Protein AF-A0A6L5EH26-F1 (afdb_monomer)

Solvent-accessible surface area (backbone atoms only — not comparable to full-atom values): 7641 Å² total; per-residue (Å²): 110,37,64,62,54,46,58,74,50,68,77,31,49,29,21,38,88,82,62,76,50,42,26,36,58,54,97,61,22,45,41,80,50,54,73,67,60,51,48,50,54,52,50,52,50,32,55,77,67,73,43,92,82,47,73,69,57,48,50,54,35,53,58,56,34,56,74,72,42,51,66,55,67,80,50,49,84,56,52,47,37,29,73,75,21,29,36,31,72,84,80,70,48,75,42,74,60,49,80,91,44,41,33,66,63,58,46,98,44,70,82,72,80,87,57,91,88,69,42,59,84,83,74,37,85,76,79,120

pLDDT: mean 91.2, std 5.44, range [68.44, 97.5]

Radius of gyration: 19.55 Å; Cα contacts (8 Å, |Δi|>4): 174; chains: 1; bounding box: 41×25×61 Å

Sequence (128 aa):
KAMRVHEHYGEALAVDANGKLLSRYENGIWKVITPSDFARDVAGLFQRLRAPFSSGRIASVVETLKLIIPQQEAPARRLIGFRNGVLDTRSGIFSPHSKSHWLRTLCDVDFTPPVEGETLKTHAPNFW

Foldseek 3Di:
DLVVVCVVLPLQWAAEPVLPWIWGDDQLATDTDDPVRQLVVVVVVCVVVVHDDDPVRSVVSSSVNSVPHHYQDDAPPQWAAASQFIARNVVRDTDHGDVVNNHHDHDDHDDDDDDVPDDCVPPVVPPD

Secondary structure (DSSP, 8-state):
-HHHHHHHTTT-EEE-TTS--EEEEETTEEEEE-HHHHHHHHHHHHHHTT----HHHHHHHHHHHHTTSPBP----TTEEEETTE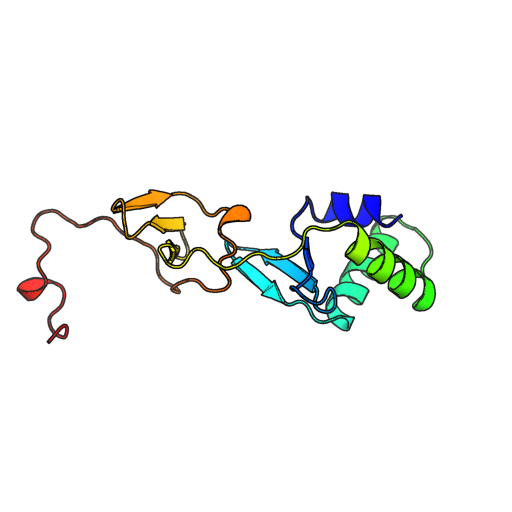EEETTT--EE---GGG-----BSS---PPPTT--HHHH-TT--

Organism: NCBI:txid2653932

Structure (mmCIF, N/CA/C/O backbone):
data_AF-A0A6L5EH26-F1
#
_entry.id   AF-A0A6L5EH26-F1
#
loop_
_atom_site.group_PDB
_atom_site.id
_atom_site.type_symbol
_atom_site.label_atom_id
_atom_site.label_alt_id
_atom_s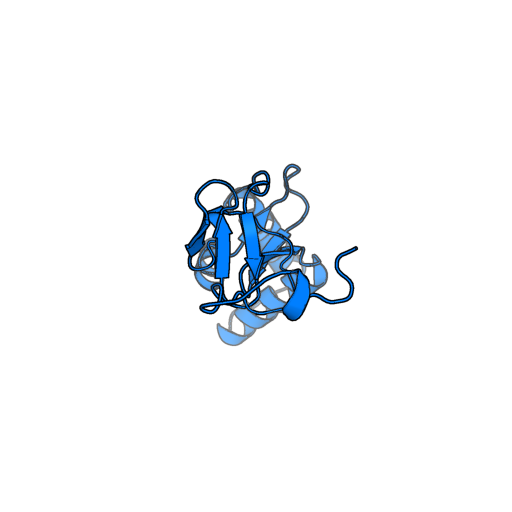ite.label_comp_id
_atom_site.label_asym_id
_atom_site.label_entity_id
_atom_site.label_seq_id
_atom_site.pdbx_PDB_ins_code
_atom_site.Cartn_x
_atom_site.Cartn_y
_atom_site.Cartn_z
_atom_site.occupancy
_atom_site.B_iso_or_equiv
_atom_site.auth_seq_id
_atom_site.auth_comp_id
_atom_site.auth_asym_id
_atom_site.auth_atom_id
_atom_site.pdbx_PDB_model_num
ATOM 1 N N . LYS A 1 1 ? 4.191 6.314 -22.062 1.00 71.00 1 LYS A N 1
ATOM 2 C CA . LYS A 1 1 ? 4.457 4.926 -21.585 1.00 71.00 1 LYS A CA 1
ATOM 3 C C . LYS A 1 1 ? 4.328 4.821 -20.068 1.00 71.00 1 LYS A C 1
ATOM 5 O O . LYS A 1 1 ? 3.581 3.959 -19.642 1.00 71.00 1 LYS A O 1
ATOM 10 N N . ALA A 1 2 ? 4.949 5.714 -19.286 1.00 77.75 2 ALA A N 1
ATOM 11 C CA . ALA A 1 2 ? 4.751 5.781 -17.831 1.00 77.75 2 ALA A CA 1
ATOM 12 C C . ALA A 1 2 ? 3.270 5.901 -17.418 1.00 77.75 2 ALA A C 1
ATOM 14 O O . ALA A 1 2 ? 2.840 5.145 -16.562 1.00 77.75 2 ALA A O 1
ATOM 15 N N . MET A 1 3 ? 2.464 6.715 -18.116 1.00 79.25 3 MET A N 1
ATOM 16 C CA . MET A 1 3 ? 1.012 6.801 -17.864 1.00 79.25 3 MET A CA 1
ATOM 17 C C . MET A 1 3 ? 0.281 5.455 -17.949 1.00 79.25 3 MET A C 1
ATOM 19 O O . MET A 1 3 ? -0.505 5.142 -17.073 1.00 79.25 3 MET A O 1
ATOM 23 N N . ARG A 1 4 ? 0.609 4.593 -18.920 1.00 81.50 4 ARG A N 1
ATOM 24 C CA . ARG A 1 4 ? -0.004 3.253 -19.014 1.00 81.50 4 ARG A CA 1
ATOM 25 C C . ARG A 1 4 ? 0.399 2.340 -17.858 1.00 81.50 4 ARG A C 1
ATOM 27 O O . ARG A 1 4 ? -0.357 1.456 -17.478 1.00 81.50 4 ARG A O 1
ATOM 34 N N . VAL A 1 5 ? 1.608 2.527 -17.324 1.00 80.56 5 VAL A N 1
ATOM 35 C CA . VAL A 1 5 ? 2.056 1.819 -16.118 1.00 80.56 5 VAL A CA 1
ATOM 36 C C . VAL A 1 5 ? 1.300 2.356 -14.905 1.00 80.56 5 VAL A C 1
ATOM 38 O O . VAL A 1 5 ? 0.795 1.569 -14.119 1.00 80.56 5 VAL A O 1
ATOM 41 N N . HIS A 1 6 ? 1.153 3.675 -14.787 1.00 81.62 6 HIS A N 1
ATOM 42 C CA . HIS A 1 6 ? 0.357 4.311 -13.741 1.00 81.62 6 HIS A CA 1
ATOM 43 C C . HIS A 1 6 ? -1.109 3.838 -13.744 1.00 81.62 6 HIS A C 1
ATOM 45 O O . HIS A 1 6 ? -1.601 3.385 -12.713 1.00 81.62 6 HIS A O 1
ATOM 51 N N . GLU A 1 7 ? -1.762 3.847 -14.909 1.00 83.56 7 GLU A N 1
ATOM 52 C CA . GLU A 1 7 ? -3.121 3.332 -15.126 1.00 83.56 7 GLU A CA 1
ATOM 53 C C . GLU A 1 7 ? -3.229 1.845 -14.769 1.00 83.56 7 GLU A C 1
ATOM 55 O O . GLU A 1 7 ? -4.173 1.441 -14.097 1.00 83.56 7 GLU A O 1
ATOM 60 N N . HIS A 1 8 ? -2.240 1.027 -15.160 1.00 84.06 8 HIS A N 1
ATOM 61 C CA . HIS A 1 8 ? -2.220 -0.402 -14.836 1.00 84.06 8 HIS A CA 1
ATOM 62 C C . HIS A 1 8 ? -2.252 -0.664 -13.327 1.00 84.06 8 HIS A C 1
ATOM 64 O O . HIS A 1 8 ? -2.889 -1.619 -12.888 1.00 84.06 8 HIS A O 1
ATOM 70 N N . TYR A 1 9 ? -1.587 0.184 -12.540 1.00 83.56 9 TYR A N 1
ATOM 71 C CA . TYR A 1 9 ? -1.599 0.087 -11.083 1.00 83.56 9 TYR A CA 1
ATOM 72 C C . TYR A 1 9 ? -2.740 0.880 -10.429 1.00 83.56 9 TYR A C 1
ATOM 74 O O . TYR A 1 9 ? -2.815 0.892 -9.206 1.00 83.56 9 TYR A O 1
ATOM 82 N N . GLY A 1 10 ? -3.627 1.531 -11.192 1.00 80.44 10 GLY A N 1
ATOM 83 C CA . GLY A 1 10 ? -4.836 2.187 -10.681 1.00 80.44 10 GLY A CA 1
ATOM 84 C C . GLY A 1 10 ? -4.573 3.140 -9.514 1.00 80.44 10 GLY A C 1
ATOM 85 O O . GLY A 1 10 ? -5.201 3.007 -8.463 1.00 80.44 10 GLY A O 1
ATOM 86 N N . GLU A 1 11 ? -3.574 4.019 -9.647 1.00 79.62 11 GLU A N 1
ATOM 87 C CA . GLU A 1 11 ? -3.141 4.955 -8.592 1.00 79.62 11 GLU A CA 1
ATOM 88 C C . GLU A 1 11 ? -2.714 4.268 -7.278 1.00 79.62 11 GLU A C 1
ATOM 90 O O . GLU A 1 11 ? -2.738 4.851 -6.199 1.00 79.62 11 GLU A O 1
ATOM 95 N N . ALA A 1 12 ? -2.354 2.985 -7.318 1.00 92.62 12 ALA A N 1
ATOM 96 C CA . ALA A 1 12 ? -1.852 2.249 -6.161 1.00 92.62 12 ALA A CA 1
ATOM 97 C C . ALA A 1 12 ? -0.341 2.419 -5.972 1.00 92.62 12 ALA A C 1
ATOM 99 O O . ALA A 1 12 ? 0.263 1.575 -5.330 1.00 92.62 12 ALA A O 1
ATOM 100 N N . LEU A 1 13 ? 0.284 3.454 -6.536 1.00 95.38 13 LEU A N 1
ATOM 101 C CA . LEU A 1 13 ? 1.718 3.707 -6.409 1.00 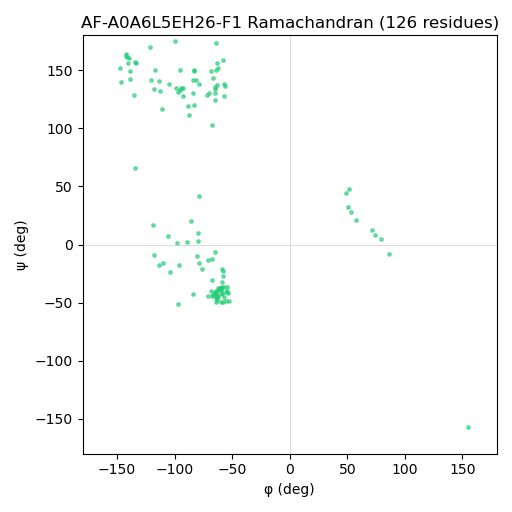95.38 13 LEU A CA 1
ATOM 102 C C . LEU A 1 13 ? 1.966 5.059 -5.760 1.00 95.38 13 LEU A C 1
ATOM 104 O O . LEU A 1 13 ? 1.284 6.029 -6.080 1.00 95.38 13 LEU A O 1
ATOM 108 N N . ALA A 1 14 ? 2.975 5.115 -4.901 1.00 95.69 14 ALA A N 1
ATOM 109 C CA . ALA A 1 14 ? 3.433 6.352 -4.294 1.00 95.69 14 ALA A CA 1
ATOM 110 C C . ALA A 1 14 ? 4.941 6.311 -4.049 1.00 95.69 14 ALA A C 1
ATOM 112 O O . ALA A 1 14 ? 5.506 5.237 -3.817 1.00 95.69 14 ALA A O 1
ATOM 113 N N . VAL A 1 15 ? 5.583 7.475 -4.057 1.00 95.31 15 VAL A N 1
ATOM 114 C CA . VAL A 1 15 ? 6.995 7.623 -3.674 1.00 95.31 15 VAL A CA 1
ATOM 115 C C . VAL A 1 15 ? 7.135 8.035 -2.217 1.00 95.31 15 VAL A C 1
ATOM 117 O O . VAL A 1 15 ? 6.261 8.698 -1.670 1.00 95.31 15 VAL A O 1
ATOM 120 N N . ASP A 1 16 ? 8.228 7.645 -1.568 1.00 92.00 16 ASP A N 1
ATOM 121 C CA . ASP A 1 16 ? 8.565 8.185 -0.251 1.00 92.00 16 ASP A CA 1
ATOM 122 C C . ASP A 1 16 ? 8.858 9.690 -0.313 1.00 92.00 16 ASP A C 1
ATOM 124 O O . ASP A 1 16 ? 8.981 10.284 -1.385 1.00 92.00 16 ASP A O 1
ATOM 128 N N . ALA A 1 17 ? 9.034 10.302 0.859 1.00 87.56 17 ALA A N 1
ATOM 129 C CA . ALA A 1 17 ? 9.260 11.738 0.965 1.00 87.56 17 ALA A CA 1
ATOM 130 C C . ALA A 1 17 ? 10.503 12.250 0.213 1.00 87.56 17 ALA A C 1
ATOM 132 O O . ALA A 1 17 ? 10.582 13.432 -0.103 1.00 87.56 17 ALA A O 1
ATOM 133 N N . ASN A 1 18 ? 11.464 11.369 -0.087 1.00 87.88 18 ASN A N 1
ATOM 134 C CA . ASN A 1 18 ? 12.672 11.710 -0.836 1.00 87.88 18 ASN A CA 1
ATOM 135 C C . ASN A 1 18 ? 12.583 11.366 -2.333 1.00 87.88 18 ASN A C 1
ATOM 137 O O . ASN A 1 18 ? 13.578 11.523 -3.041 1.00 87.88 18 ASN A O 1
ATOM 141 N N . GLY A 1 19 ? 11.453 10.836 -2.815 1.00 86.06 19 GLY A N 1
ATOM 142 C CA . GLY A 1 19 ? 11.278 10.433 -4.214 1.00 86.06 19 GLY A CA 1
ATOM 143 C C . GLY A 1 19 ? 12.061 9.177 -4.629 1.00 86.06 19 GLY A C 1
ATOM 144 O O . GLY A 1 19 ? 12.201 8.897 -5.819 1.00 86.06 19 GLY A O 1
ATOM 145 N N . LYS A 1 20 ? 12.622 8.420 -3.679 1.00 86.25 20 LYS A N 1
ATOM 146 C CA . LYS A 1 20 ? 13.548 7.305 -3.936 1.00 86.25 20 LYS A CA 1
ATOM 147 C C . LYS A 1 20 ? 12.853 5.953 -3.935 1.00 86.25 20 LYS A C 1
ATOM 149 O O . LYS A 1 20 ? 13.049 5.161 -4.861 1.00 86.25 20 LYS A O 1
ATOM 154 N N . LEU A 1 21 ? 12.093 5.676 -2.882 1.00 91.38 21 LEU A N 1
ATOM 155 C CA . LEU A 1 21 ? 11.447 4.393 -2.653 1.00 91.38 21 LEU A CA 1
ATOM 156 C C . LEU A 1 21 ? 10.041 4.414 -3.223 1.00 91.38 21 LEU A C 1
ATOM 158 O O . LEU A 1 21 ? 9.279 5.348 -2.996 1.00 91.38 21 LEU A O 1
ATOM 162 N N . LEU A 1 22 ? 9.701 3.347 -3.933 1.00 94.56 22 LEU A N 1
ATOM 163 C CA . LEU A 1 22 ? 8.358 3.125 -4.429 1.00 94.56 22 LEU A CA 1
ATOM 164 C C . LEU A 1 22 ? 7.601 2.255 -3.431 1.00 94.56 22 LEU A C 1
ATOM 166 O O . LEU A 1 22 ? 8.118 1.227 -2.996 1.00 94.56 22 LEU A O 1
ATOM 170 N N . SER A 1 23 ? 6.364 2.623 -3.126 1.00 95.56 23 SER A N 1
ATOM 171 C CA . SER A 1 23 ? 5.423 1.731 -2.460 1.00 95.56 23 SER A CA 1
ATOM 172 C C . SER A 1 23 ? 4.226 1.447 -3.346 1.00 95.56 23 SER A C 1
ATOM 174 O O . SER A 1 23 ? 3.806 2.304 -4.127 1.00 95.56 23 SER A O 1
ATOM 176 N N . ARG A 1 24 ? 3.650 0.258 -3.168 1.00 95.38 24 ARG A N 1
ATOM 177 C CA . ARG A 1 24 ? 2.353 -0.107 -3.726 1.00 95.38 24 ARG A CA 1
ATOM 178 C C . ARG A 1 24 ? 1.332 -0.319 -2.630 1.00 95.38 24 ARG A C 1
ATOM 180 O O . ARG A 1 24 ? 1.649 -0.857 -1.570 1.00 95.38 24 ARG A O 1
ATOM 187 N N . TYR A 1 25 ? 0.118 0.134 -2.894 1.00 95.75 25 TYR A N 1
ATOM 188 C CA . TYR A 1 25 ? -1.016 -0.130 -2.035 1.00 95.75 25 TYR A CA 1
ATOM 189 C C . TYR A 1 25 ? -1.605 -1.501 -2.347 1.00 95.75 25 TYR A C 1
ATOM 191 O O . TYR A 1 25 ? -2.052 -1.747 -3.467 1.00 95.75 25 TYR A O 1
ATOM 199 N N . GLU A 1 26 ? -1.625 -2.375 -1.349 1.00 93.25 26 GLU A N 1
ATOM 200 C CA . GLU A 1 26 ? -2.165 -3.727 -1.441 1.00 93.25 26 GLU A CA 1
ATOM 201 C C . GLU A 1 26 ? -2.777 -4.133 -0.106 1.00 93.25 26 GLU A C 1
ATOM 203 O O . GLU A 1 26 ? -2.191 -3.884 0.948 1.00 93.25 26 GLU A O 1
ATOM 208 N N . ASN A 1 27 ? -3.926 -4.812 -0.149 1.00 93.19 27 ASN A N 1
ATOM 209 C CA . ASN A 1 27 ? -4.567 -5.406 1.029 1.00 93.19 27 ASN A CA 1
ATOM 210 C C . ASN A 1 27 ? -4.682 -4.423 2.209 1.00 93.19 27 ASN A C 1
ATOM 212 O O . ASN A 1 27 ? -4.338 -4.746 3.344 1.00 93.19 27 ASN A O 1
ATOM 216 N N . GLY A 1 28 ? -5.102 -3.191 1.916 1.00 94.06 28 GLY A N 1
ATOM 217 C CA . GLY A 1 28 ? -5.345 -2.166 2.926 1.00 94.06 28 GLY A CA 1
ATOM 218 C C . GLY A 1 28 ? -4.133 -1.330 3.345 1.00 94.06 28 GLY A C 1
ATOM 219 O O . GLY A 1 28 ? -4.324 -0.335 4.046 1.00 94.06 28 GLY A O 1
ATOM 220 N N . ILE A 1 29 ? -2.913 -1.675 2.910 1.00 95.31 29 ILE A N 1
ATOM 221 C CA . ILE A 1 29 ? -1.670 -1.029 3.361 1.00 95.31 29 ILE A CA 1
ATOM 222 C C . ILE A 1 29 ? -0.712 -0.672 2.219 1.00 95.31 29 ILE A C 1
ATOM 224 O O . ILE A 1 29 ? -0.704 -1.284 1.155 1.00 95.31 29 ILE A O 1
ATOM 228 N N . TRP A 1 30 ? 0.149 0.312 2.465 1.00 95.94 30 TRP A N 1
ATOM 229 C CA . TRP A 1 30 ? 1.263 0.677 1.596 1.00 95.94 30 TRP A CA 1
ATOM 230 C C . TRP A 1 30 ? 2.514 -0.132 1.937 1.00 95.94 30 TRP A C 1
ATOM 232 O O . TRP A 1 30 ? 3.058 -0.021 3.039 1.00 95.94 30 TRP A O 1
ATOM 242 N N . LYS A 1 31 ? 3.008 -0.906 0.968 1.00 94.88 31 LYS A N 1
ATOM 243 C CA . LYS A 1 31 ? 4.228 -1.714 1.084 1.00 94.88 31 LYS A CA 1
ATOM 244 C C . LYS A 1 31 ? 5.311 -1.177 0.168 1.00 94.88 31 LYS A C 1
ATOM 246 O O . LYS A 1 31 ? 5.058 -0.957 -1.013 1.00 94.88 31 LYS A O 1
ATOM 251 N N . VAL A 1 32 ? 6.519 -1.010 0.701 1.00 94.62 32 VAL A N 1
ATOM 252 C CA . VAL A 1 32 ? 7.692 -0.669 -0.113 1.00 94.62 32 VAL A CA 1
ATOM 253 C C . VAL A 1 32 ? 7.981 -1.831 -1.059 1.00 94.62 32 VAL A C 1
ATOM 255 O O . VAL A 1 32 ? 8.054 -2.977 -0.619 1.00 94.62 32 VAL A O 1
ATOM 258 N N . ILE A 1 33 ? 8.160 -1.533 -2.344 1.00 94.38 33 ILE A N 1
ATOM 259 C CA . ILE A 1 33 ? 8.598 -2.497 -3.352 1.00 94.38 33 ILE A CA 1
ATOM 260 C C . ILE A 1 33 ? 10.062 -2.224 -3.676 1.00 94.38 33 ILE A C 1
ATOM 262 O O . ILE A 1 33 ? 10.479 -1.073 -3.838 1.00 94.38 33 ILE A O 1
ATOM 266 N N . THR A 1 34 ? 10.856 -3.284 -3.806 1.00 92.12 34 THR A N 1
ATOM 267 C CA . THR A 1 34 ? 12.245 -3.137 -4.239 1.00 92.12 34 THR A CA 1
ATOM 268 C C . THR A 1 34 ? 12.312 -2.697 -5.711 1.00 92.12 34 THR A C 1
ATOM 270 O O . THR A 1 34 ? 11.456 -3.079 -6.515 1.00 92.12 34 THR A O 1
ATOM 273 N N . PRO A 1 35 ? 13.344 -1.938 -6.127 1.00 89.94 35 PRO A N 1
ATOM 274 C CA . PRO A 1 35 ? 13.501 -1.555 -7.531 1.00 89.94 35 PRO A CA 1
ATOM 275 C C . PRO A 1 35 ? 13.503 -2.755 -8.490 1.00 89.94 35 PRO A C 1
ATOM 277 O O . PRO A 1 35 ? 12.936 -2.679 -9.578 1.00 89.94 35 PRO A O 1
ATOM 280 N N . SER A 1 36 ? 14.103 -3.872 -8.070 1.00 91.31 36 SER A N 1
ATOM 281 C CA . SER A 1 36 ? 14.182 -5.104 -8.856 1.00 91.31 36 SER A CA 1
ATOM 282 C C . SER A 1 36 ? 12.821 -5.770 -9.037 1.00 91.31 36 SER A C 1
ATOM 284 O O . SER A 1 36 ? 12.493 -6.175 -10.150 1.00 91.31 36 SER A O 1
ATOM 286 N N . ASP A 1 37 ? 12.020 -5.868 -7.975 1.00 93.25 37 ASP A N 1
ATOM 287 C CA . ASP A 1 37 ? 10.684 -6.469 -8.059 1.00 93.25 37 ASP A CA 1
ATOM 288 C C . ASP A 1 37 ? 9.763 -5.609 -8.918 1.00 93.25 37 ASP A C 1
ATOM 290 O O . ASP A 1 37 ? 9.110 -6.117 -9.828 1.00 93.25 37 ASP A O 1
ATOM 294 N N . PHE A 1 38 ? 9.809 -4.287 -8.739 1.00 92.69 38 PHE A N 1
ATOM 295 C CA . PHE A 1 38 ? 9.023 -3.390 -9.577 1.00 92.69 38 PHE A CA 1
ATOM 296 C C . PHE A 1 38 ? 9.446 -3.446 -11.052 1.00 92.69 38 PHE A C 1
ATOM 298 O O . PHE A 1 38 ? 8.599 -3.468 -11.945 1.00 92.69 38 PHE A O 1
ATOM 305 N N . ALA A 1 39 ? 10.750 -3.522 -11.338 1.00 93.06 39 ALA A N 1
ATOM 306 C CA . ALA A 1 39 ? 11.246 -3.679 -12.703 1.00 93.06 39 ALA A CA 1
ATOM 307 C C . ALA A 1 39 ? 10.761 -4.986 -13.356 1.00 93.06 39 ALA A C 1
ATOM 309 O O . ALA A 1 39 ? 10.418 -4.975 -14.542 1.00 93.06 39 ALA A O 1
ATOM 310 N N . ARG A 1 40 ? 10.693 -6.093 -12.599 1.00 94.31 40 ARG A N 1
ATOM 311 C CA . ARG A 1 40 ? 10.120 -7.367 -13.072 1.00 94.31 40 ARG A CA 1
ATOM 312 C C . ARG A 1 40 ? 8.631 -7.236 -13.374 1.00 94.31 40 ARG A C 1
ATOM 314 O O . ARG A 1 40 ? 8.206 -7.675 -14.442 1.00 94.31 40 ARG A O 1
ATOM 321 N N . ASP A 1 41 ? 7.864 -6.579 -12.508 1.00 92.62 41 ASP A N 1
ATOM 322 C CA . ASP A 1 41 ? 6.432 -6.370 -12.741 1.00 92.62 41 ASP A CA 1
ATOM 323 C C . ASP A 1 41 ? 6.184 -5.526 -14.002 1.00 92.62 41 ASP A C 1
ATOM 325 O O . ASP A 1 41 ? 5.345 -5.865 -14.845 1.00 92.62 41 ASP A O 1
ATOM 329 N N . VAL A 1 42 ? 6.969 -4.456 -14.189 1.00 93.25 42 VAL A N 1
ATOM 330 C CA . VAL A 1 42 ? 6.927 -3.629 -15.403 1.00 93.25 42 VAL A CA 1
ATOM 331 C C . VAL A 1 42 ? 7.305 -4.456 -16.635 1.00 93.25 42 VAL A C 1
ATOM 333 O O . VAL A 1 42 ? 6.600 -4.385 -17.641 1.00 93.25 42 VAL A O 1
ATOM 336 N N . ALA A 1 43 ? 8.360 -5.276 -16.580 1.00 94.62 43 ALA A N 1
ATOM 337 C CA . ALA A 1 43 ? 8.723 -6.174 -17.680 1.00 94.62 43 ALA A CA 1
ATOM 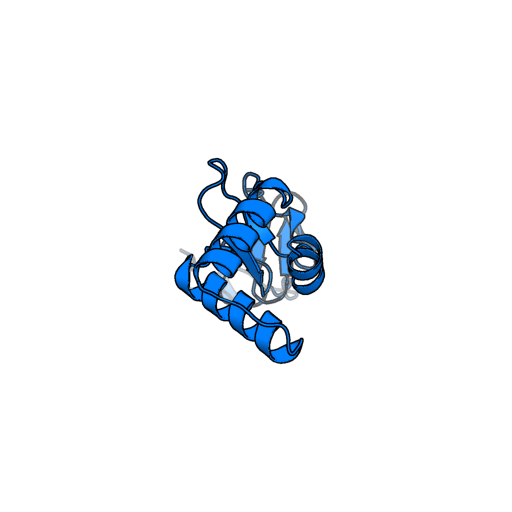338 C C . ALA A 1 43 ? 7.573 -7.131 -18.043 1.00 94.62 43 ALA A C 1
ATOM 340 O O . ALA A 1 43 ? 7.231 -7.262 -19.220 1.00 94.62 43 ALA A O 1
ATOM 341 N N . GLY A 1 44 ? 6.924 -7.730 -17.040 1.00 94.06 44 GLY A N 1
ATOM 342 C CA . GLY A 1 44 ? 5.753 -8.588 -17.224 1.00 94.06 44 GLY A CA 1
ATOM 343 C C . GLY A 1 44 ? 4.581 -7.861 -17.894 1.00 94.06 44 GLY A C 1
ATOM 344 O O . GLY A 1 44 ? 3.909 -8.428 -18.757 1.00 94.06 44 GLY A O 1
ATOM 345 N N . LEU A 1 45 ? 4.363 -6.580 -17.576 1.00 91.62 45 LEU A N 1
ATOM 346 C CA . LEU A 1 45 ? 3.382 -5.747 -18.278 1.00 91.62 45 LEU A CA 1
ATOM 347 C C . LEU A 1 45 ? 3.754 -5.549 -19.756 1.00 91.62 45 LEU A C 1
ATOM 349 O O . LEU A 1 45 ? 2.898 -5.722 -20.623 1.00 91.62 45 LEU A O 1
ATOM 353 N N . PHE A 1 46 ? 5.015 -5.233 -20.067 1.00 92.62 46 PHE A N 1
ATOM 354 C CA . PHE A 1 46 ? 5.472 -5.125 -21.459 1.00 92.62 46 PHE A CA 1
ATOM 355 C C . PHE A 1 46 ? 5.270 -6.441 -22.228 1.00 92.62 46 PHE A C 1
ATOM 357 O O . PHE A 1 46 ? 4.779 -6.405 -23.356 1.00 92.62 46 PHE A O 1
ATOM 364 N N . GLN A 1 47 ? 5.564 -7.590 -21.609 1.00 94.06 47 GLN A N 1
ATOM 365 C CA . GLN A 1 47 ? 5.322 -8.913 -22.196 1.00 94.06 47 GLN A CA 1
ATOM 366 C C . GLN A 1 47 ? 3.838 -9.148 -22.506 1.00 94.06 47 GLN A C 1
ATOM 368 O O . GLN A 1 47 ? 3.507 -9.513 -23.634 1.00 94.06 47 GLN A O 1
ATOM 373 N N . ARG A 1 48 ? 2.932 -8.883 -21.551 1.00 93.38 48 ARG A N 1
ATOM 374 C CA . ARG A 1 48 ? 1.476 -9.018 -21.762 1.00 93.38 48 ARG A CA 1
ATOM 375 C C . ARG A 1 48 ? 0.969 -8.128 -22.894 1.00 93.38 48 ARG A C 1
ATOM 377 O O . ARG A 1 48 ? 0.130 -8.550 -23.683 1.00 93.38 48 ARG A O 1
ATOM 384 N N . LEU A 1 49 ? 1.516 -6.919 -23.004 1.00 91.00 49 LEU A N 1
ATOM 385 C CA . LEU A 1 49 ? 1.195 -5.965 -24.068 1.00 91.00 49 LEU A CA 1
ATOM 386 C C . LEU A 1 49 ? 1.910 -6.266 -25.397 1.00 91.00 49 LEU A C 1
ATOM 388 O O . LEU A 1 49 ? 1.780 -5.481 -26.336 1.00 91.00 49 LEU A O 1
ATOM 392 N N . ARG A 1 50 ? 2.687 -7.359 -25.479 1.00 92.88 50 ARG A N 1
ATOM 393 C CA . ARG A 1 50 ? 3.538 -7.722 -26.628 1.00 92.88 50 ARG A CA 1
ATOM 394 C C . ARG A 1 50 ? 4.437 -6.5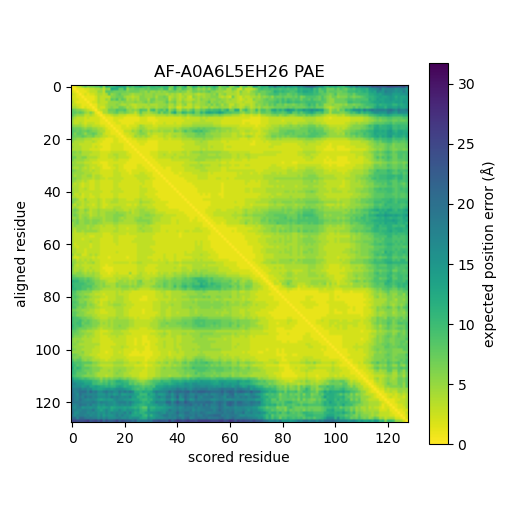67 -27.088 1.00 92.88 50 ARG A C 1
ATOM 396 O O . ARG A 1 50 ? 4.734 -6.418 -28.271 1.00 92.88 50 ARG A O 1
ATOM 403 N N . ALA A 1 51 ? 4.858 -5.727 -26.148 1.00 92.00 51 ALA A N 1
ATOM 404 C CA . ALA A 1 51 ? 5.669 -4.553 -26.408 1.00 92.00 51 ALA A CA 1
ATOM 405 C C . ALA A 1 51 ? 7.149 -4.862 -26.125 1.00 92.00 51 ALA A C 1
ATOM 407 O O . ALA A 1 51 ? 7.467 -5.423 -25.075 1.00 92.00 51 ALA A O 1
ATOM 408 N N . PRO A 1 52 ? 8.086 -4.462 -27.003 1.00 92.19 52 PRO A N 1
ATOM 409 C CA . PRO A 1 52 ? 9.505 -4.683 -26.760 1.00 92.19 52 PRO A CA 1
ATOM 410 C C . PRO A 1 52 ? 9.994 -3.855 -25.566 1.00 92.19 52 PRO A C 1
ATOM 412 O O . PRO A 1 52 ? 9.622 -2.684 -25.398 1.00 92.19 52 PRO A O 1
ATOM 415 N N . PHE A 1 53 ? 10.902 -4.424 -24.777 1.00 94.69 53 PHE A N 1
ATOM 416 C CA . PHE A 1 53 ? 11.511 -3.766 -23.625 1.00 94.69 53 PHE A CA 1
ATOM 417 C C . PHE A 1 53 ? 12.994 -4.113 -23.490 1.00 94.69 53 PHE A C 1
ATOM 419 O O . PHE A 1 53 ? 13.487 -5.076 -24.064 1.00 94.69 53 PHE A O 1
ATOM 426 N N . SER A 1 54 ? 13.699 -3.278 -22.736 1.00 95.62 54 SER A N 1
ATOM 427 C CA . SER A 1 54 ? 15.083 -3.478 -22.314 1.00 95.62 54 SER A CA 1
ATOM 428 C C . SER A 1 54 ? 15.224 -2.967 -20.884 1.00 95.62 54 SER A C 1
ATOM 430 O O . SER A 1 54 ? 14.374 -2.199 -20.419 1.00 95.62 54 SER A O 1
ATOM 432 N N . SER A 1 55 ? 16.301 -3.347 -20.198 1.00 93.88 55 SER A N 1
ATOM 433 C CA . SER A 1 55 ? 16.611 -2.846 -18.853 1.00 93.88 55 SER A CA 1
ATOM 434 C C . SER A 1 55 ? 16.615 -1.313 -18.799 1.00 93.88 55 SER A C 1
ATOM 436 O O . SER A 1 55 ? 15.918 -0.728 -17.975 1.00 93.88 55 SER A O 1
ATOM 438 N N . GLY A 1 56 ? 17.298 -0.652 -19.742 1.00 94.88 56 GLY A N 1
ATOM 439 C CA . GLY A 1 56 ? 17.342 0.813 -19.823 1.00 94.88 56 GLY A CA 1
ATOM 440 C C . GLY A 1 56 ? 15.972 1.455 -20.074 1.00 94.88 56 GLY A C 1
ATOM 441 O O . GLY A 1 56 ? 15.644 2.480 -19.479 1.00 94.88 56 GLY A O 1
ATOM 442 N N . ARG A 1 57 ? 15.122 0.829 -20.901 1.00 93.25 57 ARG A N 1
ATOM 443 C CA . ARG A 1 57 ? 13.758 1.325 -21.141 1.00 93.25 57 ARG A CA 1
ATOM 444 C C . ARG A 1 57 ? 12.882 1.192 -19.898 1.00 93.25 57 ARG A C 1
ATOM 446 O O . ARG A 1 57 ? 12.093 2.093 -19.631 1.00 93.25 57 ARG A O 1
ATOM 453 N N . ILE A 1 58 ? 13.009 0.093 -19.157 1.00 94.06 58 ILE A N 1
ATOM 454 C CA . ILE A 1 58 ? 12.286 -0.101 -17.896 1.00 94.06 58 ILE A CA 1
ATOM 455 C C . ILE A 1 58 ? 12.739 0.944 -16.879 1.00 94.06 58 ILE A C 1
ATOM 457 O O . ILE A 1 58 ? 11.890 1.647 -16.344 1.00 94.06 58 ILE A O 1
ATOM 461 N N . ALA A 1 59 ? 14.049 1.115 -16.682 1.00 92.75 59 ALA A N 1
ATOM 462 C CA . ALA A 1 59 ? 14.591 2.109 -15.758 1.00 92.75 59 ALA A CA 1
ATOM 463 C C . ALA A 1 59 ? 14.069 3.522 -16.068 1.00 92.75 59 ALA A C 1
ATOM 465 O O . ALA A 1 59 ? 13.527 4.185 -15.191 1.00 92.75 59 ALA A O 1
ATOM 466 N N . SER A 1 60 ? 14.120 3.944 -17.336 1.00 92.31 60 SER A N 1
ATOM 467 C CA . SER A 1 60 ? 13.576 5.239 -17.763 1.00 92.31 60 SER A CA 1
ATOM 468 C C . SER A 1 60 ? 12.075 5.378 -17.475 1.00 92.31 60 SER A C 1
ATOM 470 O O . SER A 1 60 ? 11.629 6.439 -17.038 1.00 92.31 60 SER A O 1
ATOM 472 N N . VAL A 1 61 ? 11.285 4.316 -17.669 1.00 91.75 61 VAL A N 1
ATOM 473 C CA . VAL A 1 61 ? 9.851 4.325 -17.342 1.00 91.75 61 VAL A CA 1
ATOM 474 C C . VAL A 1 61 ? 9.622 4.455 -15.838 1.00 91.75 61 VAL A C 1
ATOM 476 O O . VAL A 1 61 ? 8.748 5.223 -15.452 1.00 91.75 61 VAL A O 1
ATOM 479 N N . VAL A 1 62 ? 10.393 3.748 -15.009 1.00 91.56 62 VAL A N 1
ATOM 480 C CA . VAL A 1 62 ? 10.296 3.823 -13.543 1.00 91.56 62 VAL A CA 1
ATOM 481 C C . VAL A 1 62 ? 10.651 5.223 -13.046 1.00 91.56 62 VAL A C 1
ATOM 483 O O . VAL A 1 62 ? 9.886 5.798 -12.279 1.00 91.56 62 VAL A O 1
ATOM 486 N N . GLU A 1 63 ? 11.753 5.804 -13.519 1.00 92.12 63 GLU A N 1
ATOM 487 C CA . GLU A 1 63 ? 12.145 7.164 -13.132 1.00 92.12 63 GLU A CA 1
ATOM 488 C C . GLU A 1 63 ? 11.117 8.201 -13.592 1.00 92.12 63 GLU A C 1
ATOM 490 O O . GLU A 1 63 ? 10.718 9.056 -12.812 1.00 92.12 63 GLU A O 1
ATOM 495 N N . THR A 1 64 ? 10.586 8.069 -14.813 1.00 92.69 64 THR A N 1
ATOM 496 C CA . THR A 1 64 ? 9.488 8.934 -15.280 1.00 92.69 64 THR A CA 1
ATOM 497 C C . THR A 1 64 ? 8.238 8.779 -14.410 1.00 92.69 64 THR A C 1
ATOM 499 O O . THR A 1 64 ? 7.551 9.755 -14.132 1.00 92.69 64 THR A O 1
ATOM 502 N N . LEU A 1 65 ? 7.923 7.552 -13.987 1.00 91.88 65 LEU A N 1
ATOM 503 C CA . LEU A 1 65 ? 6.751 7.261 -13.168 1.00 91.88 65 LEU A CA 1
ATOM 504 C C . LEU A 1 65 ? 6.846 7.928 -11.791 1.00 91.88 65 LEU A C 1
ATOM 506 O O . LEU A 1 65 ? 5.858 8.496 -11.340 1.00 91.88 65 LEU A O 1
ATOM 510 N N . LYS A 1 66 ? 8.027 7.923 -11.160 1.00 91.94 66 LYS A N 1
ATOM 511 C CA . LYS A 1 66 ? 8.267 8.589 -9.867 1.00 91.94 66 LYS A CA 1
ATOM 512 C C . LYS A 1 66 ? 7.959 10.088 -9.884 1.00 91.94 66 LYS A C 1
ATOM 514 O O . LYS A 1 66 ? 7.609 10.627 -8.845 1.00 91.94 66 LYS A O 1
ATOM 519 N N . LEU A 1 67 ? 8.060 10.742 -11.044 1.00 90.81 67 LEU A N 1
ATOM 520 C CA . LEU A 1 67 ? 7.766 12.172 -11.193 1.00 90.81 67 LEU A CA 1
ATOM 521 C C . LEU A 1 67 ? 6.265 12.490 -11.210 1.00 90.81 67 LEU A C 1
ATOM 523 O O . LEU A 1 67 ? 5.895 13.640 -11.004 1.00 90.81 67 LEU A O 1
ATOM 527 N N . ILE A 1 68 ? 5.413 11.505 -11.516 1.00 90.00 68 ILE A N 1
ATOM 528 C CA . ILE A 1 68 ? 3.971 11.718 -11.732 1.00 90.00 68 ILE A CA 1
ATOM 529 C C . ILE A 1 68 ? 3.088 11.063 -10.668 1.00 90.00 68 ILE A C 1
ATOM 531 O O . ILE A 1 68 ? 1.913 11.400 -10.567 1.00 90.00 68 ILE A O 1
ATOM 535 N N . ILE A 1 69 ? 3.619 10.109 -9.901 1.00 92.75 69 ILE A N 1
ATOM 536 C CA . ILE A 1 69 ? 2.876 9.451 -8.820 1.00 92.75 69 ILE A CA 1
ATOM 537 C C . ILE A 1 69 ? 2.918 10.284 -7.537 1.00 92.75 69 ILE A C 1
ATOM 539 O O . ILE A 1 69 ? 3.898 10.994 -7.306 1.00 92.75 69 ILE A O 1
ATOM 543 N N . PRO A 1 70 ? 1.880 10.197 -6.688 1.00 93.44 70 PRO A N 1
ATOM 544 C CA . PRO A 1 70 ? 1.822 10.976 -5.461 1.00 93.44 70 PRO A CA 1
ATOM 545 C C . PRO A 1 70 ? 2.968 10.634 -4.508 1.00 93.44 70 PRO A C 1
ATOM 547 O O . PRO A 1 70 ? 3.468 9.505 -4.458 1.00 93.44 70 PRO A O 1
ATOM 550 N N . GLN A 1 71 ? 3.343 11.621 -3.703 1.00 93.94 71 GLN A N 1
ATOM 551 C CA . GLN A 1 71 ? 4.227 11.420 -2.568 1.00 93.94 71 GLN A CA 1
ATOM 552 C C . GLN A 1 71 ? 3.427 10.889 -1.376 1.00 93.94 71 GLN A C 1
ATOM 554 O O . GLN A 1 71 ? 2.294 11.301 -1.139 1.00 93.94 71 GLN A O 1
ATOM 559 N N . GLN A 1 72 ? 4.023 9.968 -0.627 1.00 92.81 72 GLN A N 1
ATOM 560 C CA . GLN A 1 72 ? 3.459 9.452 0.614 1.00 92.81 72 GLN A CA 1
ATOM 561 C C . GLN A 1 72 ? 3.346 10.559 1.653 1.00 92.81 72 GLN A C 1
ATOM 563 O O . GLN A 1 72 ? 4.292 11.319 1.878 1.00 92.81 72 GLN A O 1
ATOM 568 N N . GLU A 1 73 ? 2.215 10.577 2.348 1.00 92.06 73 GLU A N 1
ATOM 569 C CA . GLU A 1 73 ? 2.017 11.418 3.522 1.00 92.06 73 GLU A CA 1
ATOM 570 C C . GLU A 1 73 ? 2.213 10.624 4.819 1.00 92.06 73 GLU A C 1
ATOM 572 O O . GLU A 1 73 ? 2.440 9.408 4.829 1.00 92.06 73 GLU A O 1
ATOM 577 N N . ALA A 1 74 ? 2.149 11.331 5.947 1.00 89.56 74 ALA A N 1
ATOM 578 C CA . ALA A 1 74 ? 2.233 10.704 7.253 1.00 89.56 74 ALA A CA 1
ATOM 579 C C . ALA A 1 74 ? 1.015 9.784 7.492 1.00 89.56 74 ALA A C 1
ATOM 581 O O . ALA A 1 74 ? -0.122 10.222 7.298 1.00 89.56 74 ALA A O 1
ATOM 582 N N . PRO A 1 75 ? 1.219 8.547 7.988 1.00 87.88 75 PRO A N 1
ATOM 583 C CA . PRO A 1 75 ? 0.117 7.684 8.395 1.00 87.88 75 PRO A CA 1
ATOM 584 C C . PRO A 1 75 ? -0.762 8.375 9.438 1.00 87.88 75 PRO A C 1
ATOM 586 O O . PRO A 1 75 ? -0.261 8.972 10.401 1.00 87.88 75 PRO A O 1
ATOM 589 N N . ALA A 1 76 ? -2.079 8.267 9.283 1.00 89.69 76 ALA A N 1
ATOM 590 C CA . ALA A 1 76 ? -3.013 8.831 10.247 1.00 89.69 76 ALA A CA 1
ATOM 591 C C . ALA A 1 76 ? -2.911 8.080 11.588 1.00 89.69 76 ALA A C 1
ATOM 593 O O . ALA A 1 76 ? -3.457 6.995 11.750 1.00 89.69 76 ALA A O 1
ATOM 594 N N . ARG A 1 77 ? -2.234 8.681 12.578 1.00 89.38 77 ARG A N 1
ATOM 595 C CA . ARG A 1 77 ? -1.898 8.045 13.874 1.00 89.38 77 ARG A CA 1
ATOM 596 C C . ARG A 1 77 ? -3.090 7.532 14.689 1.00 89.38 77 ARG A C 1
ATOM 598 O O . ARG A 1 77 ? -2.911 6.679 15.545 1.00 89.38 77 ARG A O 1
ATOM 605 N N . ARG A 1 78 ? -4.284 8.077 14.453 1.00 94.50 78 ARG A N 1
ATOM 606 C CA . ARG A 1 78 ? -5.529 7.667 15.126 1.00 94.50 78 ARG A CA 1
ATOM 607 C C . ARG A 1 78 ? -6.154 6.401 14.531 1.00 94.50 78 ARG A C 1
ATOM 609 O O . ARG A 1 78 ? -7.142 5.910 15.057 1.00 94.50 78 ARG A O 1
ATOM 616 N N . LEU A 1 79 ? -5.649 5.935 13.392 1.00 96.88 79 LEU A N 1
ATOM 617 C CA . LEU A 1 79 ? -6.220 4.812 12.670 1.00 96.88 79 LEU A CA 1
ATOM 618 C C . LEU A 1 79 ? -5.476 3.529 13.026 1.00 96.88 79 LEU A C 1
ATOM 620 O O . LEU A 1 79 ? -4.249 3.475 12.954 1.00 96.88 79 LEU A O 1
ATOM 624 N N . ILE A 1 80 ? -6.233 2.488 13.357 1.00 96.50 80 ILE A N 1
ATOM 625 C CA . ILE A 1 80 ? -5.723 1.131 13.542 1.00 96.50 80 ILE A CA 1
ATOM 626 C C . ILE A 1 80 ? -6.257 0.284 12.393 1.00 96.50 80 ILE A C 1
ATOM 628 O O . ILE A 1 80 ? -7.468 0.123 12.242 1.00 96.50 80 ILE A O 1
ATOM 632 N N . GLY A 1 81 ? -5.356 -0.227 11.556 1.00 96.69 81 GLY A N 1
ATOM 633 C CA . GLY A 1 81 ? -5.710 -1.160 10.491 1.00 96.69 81 GLY A CA 1
ATOM 634 C C . GLY A 1 81 ? -5.915 -2.569 11.037 1.00 96.69 81 GLY A C 1
ATOM 635 O O . GLY A 1 81 ? -5.110 -3.042 11.830 1.00 96.69 81 GLY A O 1
ATOM 636 N N . PHE A 1 82 ? -6.948 -3.246 10.559 1.00 97.50 82 PHE A N 1
ATOM 637 C CA . PHE A 1 82 ? -7.255 -4.662 10.766 1.00 97.50 82 PHE A CA 1
ATOM 638 C C . PHE A 1 82 ? -7.324 -5.361 9.407 1.00 97.50 82 PHE A C 1
ATOM 640 O O . PHE A 1 82 ? -7.356 -4.692 8.369 1.00 97.50 82 PHE A O 1
ATOM 647 N N . ARG A 1 83 ? -7.391 -6.697 9.377 1.00 96.88 83 ARG A N 1
ATOM 648 C CA . ARG A 1 83 ? -7.545 -7.443 8.113 1.00 96.88 83 ARG A CA 1
ATOM 649 C C . ARG A 1 83 ? -8.813 -7.052 7.344 1.00 96.88 83 ARG A C 1
ATOM 651 O O . ARG A 1 83 ? -8.791 -7.029 6.117 1.00 96.88 83 ARG A O 1
ATOM 658 N N . ASN A 1 84 ? -9.883 -6.688 8.051 1.00 96.56 84 ASN A N 1
ATOM 659 C CA . ASN A 1 84 ? -11.205 -6.388 7.491 1.00 96.56 84 ASN A CA 1
ATOM 660 C C . ASN A 1 84 ? -11.576 -4.890 7.454 1.00 96.56 84 ASN A C 1
ATOM 662 O O . ASN A 1 84 ? -12.716 -4.562 7.129 1.00 96.56 84 ASN A O 1
ATOM 666 N N . GLY A 1 85 ? -10.657 -3.973 7.778 1.00 97.19 85 GLY A N 1
ATOM 667 C CA . GLY A 1 85 ? -10.931 -2.531 7.725 1.00 97.1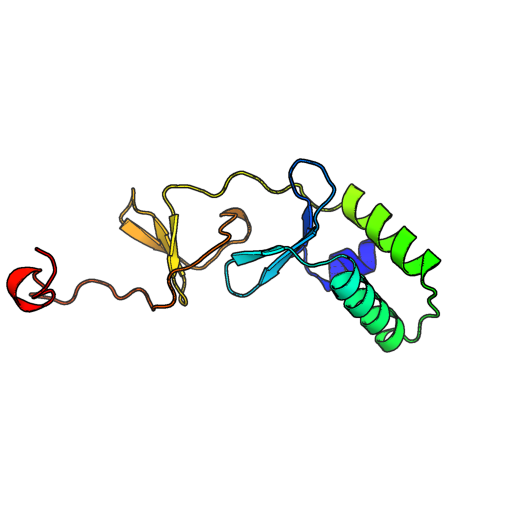9 85 GLY A CA 1
ATOM 668 C C . GLY A 1 85 ? -10.055 -1.700 8.656 1.00 97.19 85 GLY A C 1
ATOM 669 O O . GLY A 1 85 ? -8.947 -2.096 9.010 1.00 97.19 85 GLY A O 1
ATOM 670 N N . VAL A 1 86 ? -10.529 -0.514 9.022 1.00 97.38 86 VAL A N 1
ATOM 671 C CA . VAL A 1 86 ? -9.798 0.472 9.822 1.00 97.38 86 VAL A CA 1
ATOM 672 C C . VAL A 1 86 ? -10.702 1.038 10.905 1.00 97.38 86 VAL A C 1
ATOM 674 O O . VAL A 1 86 ? -11.785 1.541 10.606 1.00 97.38 86 VAL A O 1
ATOM 677 N N . LEU A 1 87 ? -10.226 1.009 12.148 1.00 96.94 87 LEU A N 1
ATOM 678 C CA . LEU A 1 87 ? -10.854 1.675 13.285 1.00 96.94 87 LEU A CA 1
ATOM 679 C C . LEU A 1 87 ? -10.260 3.075 13.466 1.00 96.94 87 LEU A C 1
ATOM 681 O O . LEU A 1 87 ? -9.042 3.214 13.591 1.00 96.94 87 LEU A O 1
ATOM 685 N N . ASP A 1 88 ? -11.106 4.099 13.537 1.00 96.44 88 ASP A N 1
ATOM 686 C CA . ASP A 1 88 ? -10.719 5.422 14.031 1.00 96.44 88 ASP A CA 1
ATOM 687 C C . ASP A 1 88 ? -10.883 5.465 15.553 1.00 96.44 88 ASP A C 1
ATOM 689 O O . ASP A 1 88 ? -11.996 5.434 16.075 1.00 96.44 88 ASP A O 1
ATOM 693 N N . THR A 1 89 ? -9.771 5.545 16.286 1.00 95.00 89 THR A N 1
ATOM 694 C CA . THR A 1 89 ? -9.779 5.503 17.756 1.00 95.00 89 THR A CA 1
ATOM 695 C C . THR A 1 89 ? -10.362 6.753 18.402 1.00 95.00 89 THR A C 1
ATOM 697 O O . THR A 1 89 ? -10.658 6.738 19.594 1.00 95.00 89 THR A O 1
ATOM 700 N N . ARG A 1 90 ? -10.547 7.840 17.642 1.00 94.12 90 ARG A N 1
ATOM 701 C CA . ARG A 1 90 ? -11.157 9.069 18.151 1.00 94.12 90 ARG A CA 1
ATOM 702 C C . ARG A 1 90 ? -12.679 9.010 18.100 1.00 94.12 90 ARG A C 1
ATOM 704 O O . ARG A 1 90 ? -13.323 9.487 19.028 1.00 94.12 90 ARG A O 1
ATOM 711 N N . SER A 1 91 ? -13.246 8.494 17.012 1.00 94.81 91 SER A N 1
ATOM 712 C CA . SER A 1 91 ? -14.703 8.409 16.829 1.00 94.81 91 SER A CA 1
ATOM 713 C C . SER A 1 91 ? -15.286 7.048 17.207 1.00 94.81 91 SER A C 1
ATOM 715 O O . SER A 1 91 ? -16.495 6.945 17.387 1.00 94.81 91 SER A O 1
ATOM 717 N N . GLY A 1 92 ? -14.455 6.008 17.297 1.00 93.44 92 GLY A N 1
ATOM 718 C CA . GLY A 1 92 ? -14.891 4.622 17.469 1.00 93.44 92 GLY A CA 1
ATOM 719 C C . GLY A 1 92 ? -15.483 3.999 16.201 1.00 93.44 92 GLY A C 1
ATOM 720 O O . GLY A 1 92 ? -16.028 2.901 16.262 1.00 93.44 92 GLY A O 1
ATOM 721 N N . ILE A 1 93 ? -15.402 4.676 15.051 1.00 95.31 93 ILE A N 1
ATOM 722 C CA . ILE A 1 93 ? -16.009 4.204 13.802 1.00 95.31 93 ILE A CA 1
ATOM 723 C C . ILE A 1 93 ? -15.071 3.228 13.095 1.00 95.31 93 ILE A C 1
ATOM 725 O O . ILE A 1 93 ? -13.898 3.530 12.860 1.00 95.31 93 ILE A O 1
ATOM 729 N N . PHE A 1 94 ? -15.622 2.083 12.698 1.00 96.69 94 PHE A N 1
ATOM 730 C CA . PHE A 1 94 ? -14.964 1.126 11.820 1.00 96.69 94 PHE A CA 1
ATOM 731 C C . PHE A 1 94 ? -15.380 1.353 10.362 1.00 96.69 94 PHE A C 1
ATOM 733 O O . PHE A 1 94 ? -16.562 1.522 10.064 1.00 96.69 94 PHE A O 1
ATOM 740 N N . SER A 1 95 ? -14.412 1.377 9.448 1.00 96.94 95 SER A N 1
ATOM 741 C CA . SER A 1 95 ? -14.619 1.710 8.033 1.00 96.94 95 SER A CA 1
ATOM 742 C C . SER 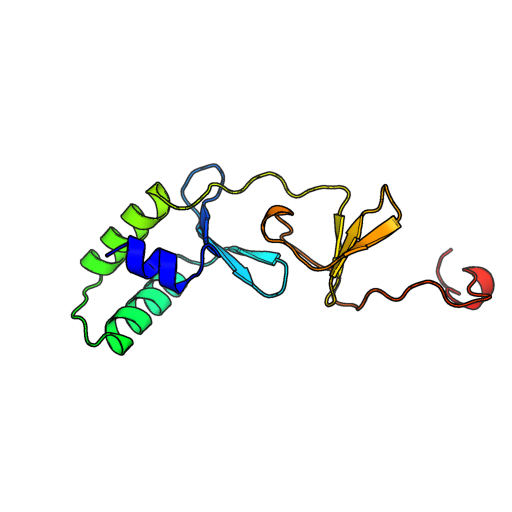A 1 95 ? -13.751 0.849 7.107 1.00 96.94 95 SER A C 1
ATOM 744 O O . SER A 1 95 ? -12.769 0.262 7.567 1.00 96.94 95 SER A O 1
ATOM 746 N N . PRO A 1 96 ? -14.071 0.756 5.802 1.00 97.38 96 PRO A N 1
ATOM 747 C CA . PRO A 1 96 ? -13.199 0.101 4.831 1.00 97.38 96 PRO A CA 1
ATOM 748 C C . PRO A 1 96 ? -11.801 0.731 4.773 1.00 97.38 96 PRO A C 1
ATOM 750 O O . PRO A 1 96 ? -11.600 1.895 5.132 1.00 97.38 96 PRO A O 1
ATOM 753 N N . HIS A 1 97 ? -10.818 -0.018 4.270 1.00 96.94 97 HIS A N 1
ATOM 754 C CA . HIS A 1 97 ? -9.497 0.555 4.025 1.00 96.94 97 HIS A CA 1
ATOM 755 C C . HIS A 1 97 ? -9.547 1.655 2.965 1.00 96.94 97 HIS A C 1
ATOM 757 O O . HIS A 1 97 ? -10.329 1.608 2.018 1.00 96.94 97 HIS A O 1
ATOM 763 N N . SER A 1 98 ? -8.636 2.616 3.097 1.00 95.12 98 SER A N 1
ATOM 764 C CA . SER A 1 98 ? -8.412 3.647 2.093 1.00 95.12 98 SER A CA 1
ATOM 765 C C . SER A 1 98 ? -6.923 3.905 1.910 1.00 95.12 98 SER A C 1
ATOM 767 O O . SER A 1 98 ? -6.158 3.948 2.877 1.00 95.12 98 SER A O 1
ATOM 769 N N . LYS A 1 99 ? -6.521 4.144 0.660 1.00 94.31 99 LYS A N 1
ATOM 770 C CA . LYS A 1 99 ? -5.171 4.585 0.285 1.00 94.31 99 LYS A CA 1
ATOM 771 C C . LYS A 1 99 ? -4.782 5.889 0.978 1.00 94.31 99 LYS A C 1
ATOM 773 O O . LYS A 1 99 ? -3.639 6.028 1.407 1.00 94.31 99 LYS A O 1
ATOM 778 N N . SER A 1 100 ? -5.747 6.798 1.146 1.00 93.56 100 SER A N 1
ATOM 779 C CA . SER A 1 100 ? -5.549 8.112 1.772 1.00 93.56 100 SER A CA 1
ATOM 780 C C . SER A 1 100 ? -5.218 8.040 3.265 1.00 93.56 100 SER A C 1
ATOM 782 O O . SER A 1 100 ? -4.794 9.031 3.848 1.00 93.56 100 SER A O 1
ATOM 784 N N . HIS A 1 101 ? -5.391 6.878 3.902 1.00 94.81 101 HIS A N 1
ATOM 785 C CA . HIS A 1 101 ? -5.026 6.682 5.306 1.00 94.81 101 HIS A CA 1
ATOM 786 C C . HIS A 1 101 ? -3.520 6.470 5.508 1.00 94.81 101 HIS A C 1
ATOM 788 O O . HIS A 1 101 ? -3.038 6.563 6.640 1.00 94.81 101 HIS A O 1
ATOM 794 N N . TRP A 1 102 ? -2.788 6.160 4.430 1.00 94.94 102 TRP A N 1
ATOM 795 C CA . TRP A 1 102 ? -1.341 5.928 4.436 1.00 94.94 102 TRP A CA 1
ATOM 796 C C . TRP A 1 102 ? -0.873 4.884 5.466 1.00 94.94 102 TRP A C 1
ATOM 798 O O . TRP A 1 102 ? 0.262 4.917 5.940 1.00 94.94 102 TRP A O 1
ATOM 808 N N . LEU A 1 103 ? -1.738 3.921 5.807 1.00 95.44 103 LEU A N 1
ATOM 809 C CA . LEU A 1 103 ? -1.393 2.825 6.710 1.00 95.44 103 LEU A CA 1
ATOM 810 C C . LEU A 1 103 ? -0.316 1.942 6.081 1.00 95.44 103 LEU A C 1
ATOM 812 O O . LEU A 1 103 ? -0.391 1.591 4.906 1.00 95.44 103 LEU A O 1
ATOM 816 N N . ARG A 1 104 ? 0.688 1.575 6.877 1.00 94.19 104 ARG A N 1
ATOM 817 C CA . ARG A 1 1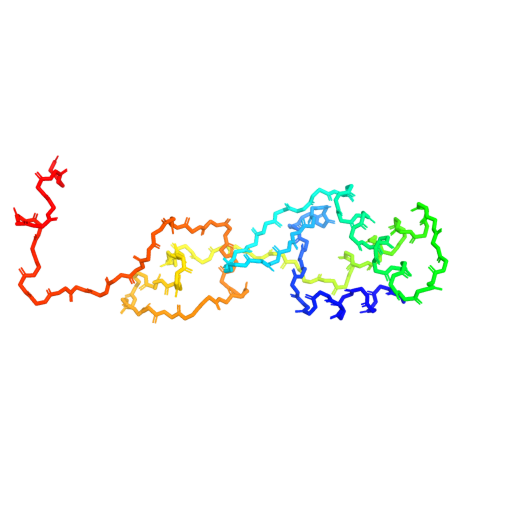04 ? 1.813 0.718 6.456 1.00 94.19 104 ARG A CA 1
ATOM 818 C C . ARG A 1 104 ? 1.776 -0.667 7.087 1.00 94.19 104 ARG A C 1
ATOM 820 O O . ARG A 1 104 ? 2.471 -1.573 6.641 1.00 94.19 104 ARG A O 1
ATOM 827 N N . THR A 1 105 ? 0.980 -0.811 8.134 1.00 93.75 105 THR A N 1
ATOM 828 C CA . THR A 1 105 ? 0.802 -2.032 8.903 1.00 93.75 105 THR A CA 1
ATOM 829 C C . THR A 1 105 ? -0.668 -2.164 9.274 1.00 93.75 105 THR A C 1
ATOM 831 O O . THR A 1 105 ? -1.406 -1.178 9.322 1.00 93.75 105 THR A O 1
ATOM 834 N N . LEU A 1 106 ? -1.076 -3.400 9.526 1.00 94.62 106 LEU A N 1
ATOM 835 C CA . LEU A 1 106 ? -2.359 -3.747 10.114 1.00 94.62 106 LEU A CA 1
ATOM 836 C C . LEU A 1 106 ? -2.128 -4.794 11.203 1.00 94.62 106 LEU A C 1
ATOM 838 O O . LEU A 1 106 ? -1.114 -5.496 11.190 1.00 94.62 106 LEU A O 1
ATOM 842 N N . CYS A 1 107 ? -3.055 -4.881 12.143 1.00 94.38 107 CYS A N 1
ATOM 843 C CA . CYS A 1 107 ? -3.179 -6.000 13.058 1.00 94.38 107 CYS A CA 1
ATOM 844 C C . CYS A 1 107 ? -3.659 -7.223 12.270 1.00 94.38 107 CYS A C 1
ATOM 846 O O . CYS A 1 107 ? -4.648 -7.131 11.542 1.00 94.38 107 CYS A O 1
ATOM 848 N N . ASP A 1 108 ? -2.991 -8.367 12.431 1.00 94.50 108 ASP A N 1
ATOM 849 C CA . ASP A 1 108 ? -3.301 -9.610 11.702 1.00 94.50 108 ASP A CA 1
ATOM 850 C C . ASP A 1 108 ? -4.520 -10.357 12.281 1.00 94.50 108 ASP A C 1
ATOM 852 O O . ASP A 1 108 ? -4.537 -11.571 12.455 1.00 94.50 108 ASP A O 1
ATOM 856 N N . VAL A 1 109 ? -5.557 -9.601 12.634 1.00 93.94 109 VAL A N 1
ATOM 857 C CA . VAL A 1 109 ? -6.829 -10.072 13.186 1.00 93.94 109 VAL A CA 1
ATOM 858 C C . VAL A 1 109 ? -7.971 -9.270 12.567 1.00 93.94 109 VAL A C 1
ATOM 860 O O . VAL A 1 109 ? -7.752 -8.196 11.999 1.00 93.94 109 VAL A O 1
ATOM 863 N N . ASP A 1 110 ? -9.185 -9.813 12.636 1.00 95.88 110 ASP A N 1
ATOM 864 C CA . ASP A 1 110 ? -10.381 -9.073 12.233 1.00 95.88 110 ASP A CA 1
ATOM 865 C C . ASP A 1 110 ? -10.858 -8.208 13.399 1.00 95.88 110 ASP A C 1
ATOM 867 O O . ASP A 1 110 ? -10.823 -8.633 14.553 1.00 95.88 110 ASP A O 1
ATOM 871 N N . PHE A 1 111 ? -11.317 -6.997 13.097 1.00 92.94 111 PHE A N 1
ATOM 872 C CA . PHE A 1 111 ? -12.081 -6.215 14.052 1.00 92.94 111 PHE A CA 1
ATOM 873 C C . PHE A 1 111 ? -13.469 -6.830 14.203 1.00 92.94 111 PHE A C 1
ATOM 875 O O . PHE A 1 111 ? -14.182 -7.023 13.211 1.00 92.94 111 PHE A O 1
ATOM 882 N N . THR A 1 112 ? -13.859 -7.078 15.446 1.00 90.19 112 THR A N 1
ATOM 883 C CA . THR A 1 112 ? -15.216 -7.455 15.832 1.00 90.19 112 THR A CA 1
ATOM 884 C C . THR A 1 112 ? -15.776 -6.374 16.753 1.00 90.19 112 THR A C 1
ATOM 886 O O . THR A 1 112 ? -15.070 -5.945 17.669 1.00 90.19 112 THR A O 1
ATOM 889 N N . PRO A 1 113 ? -17.017 -5.904 16.533 1.00 83.88 113 PRO A N 1
ATOM 890 C CA . PRO A 1 113 ? -17.659 -5.018 17.493 1.00 83.88 113 PRO A CA 1
ATOM 891 C C . PRO A 1 113 ? -17.854 -5.744 18.834 1.00 83.88 113 PRO A C 1
ATOM 893 O O . PRO A 1 113 ? -17.939 -6.977 18.837 1.00 83.88 113 PRO A O 1
ATOM 896 N N . PRO A 1 114 ? -17.960 -5.001 19.950 1.00 83.06 114 PRO A N 1
ATOM 897 C CA . PRO A 1 114 ? -18.212 -5.603 21.249 1.00 83.06 114 PRO A CA 1
ATOM 898 C C . PRO A 1 114 ? -19.496 -6.431 21.244 1.00 83.06 114 PRO A C 1
ATOM 900 O O . PRO A 1 114 ? -20.519 -5.998 20.703 1.00 83.06 114 PRO A O 1
ATOM 903 N N . VAL A 1 115 ? -19.450 -7.600 21.872 1.00 86.44 115 VAL A N 1
ATOM 904 C CA . VAL A 1 115 ? -20.634 -8.434 22.099 1.00 86.44 115 VAL A CA 1
ATOM 905 C C . VAL A 1 115 ? -21.367 -7.944 23.351 1.00 86.44 115 VAL A C 1
ATOM 907 O O . VAL A 1 115 ? -20.763 -7.417 24.288 1.00 86.44 115 VAL A O 1
ATOM 910 N N . GLU A 1 116 ? -22.691 -8.096 23.391 1.00 86.50 116 GLU A N 1
ATOM 911 C CA . GLU A 1 116 ? -23.470 -7.773 24.588 1.00 86.50 116 GLU A CA 1
ATOM 912 C C . GLU A 1 116 ? -22.957 -8.568 25.804 1.00 86.50 116 GLU A C 1
ATOM 914 O O . GLU A 1 116 ? -22.801 -9.787 25.748 1.00 86.50 116 GLU A O 1
ATOM 919 N N . GLY A 1 117 ? -22.661 -7.870 26.905 1.00 86.56 117 GLY A N 1
ATOM 920 C CA . GLY A 1 117 ? -22.095 -8.479 28.115 1.00 86.56 117 GLY A CA 1
ATOM 921 C C . GLY A 1 117 ? -20.586 -8.757 28.064 1.00 86.56 117 GLY A C 1
ATOM 922 O O . GLY A 1 117 ? -20.043 -9.323 29.019 1.00 86.56 117 GLY A O 1
ATOM 923 N N . GLU A 1 118 ? -19.887 -8.349 27.002 1.00 86.38 118 GLU A N 1
ATOM 924 C CA . GLU A 1 118 ? -18.432 -8.449 26.924 1.00 86.38 118 GLU A CA 1
ATOM 925 C C . GLU A 1 118 ? -17.771 -7.541 27.975 1.00 86.38 118 GLU A C 1
ATOM 927 O O . GLU A 1 118 ? -18.011 -6.335 28.046 1.00 86.38 118 GLU A O 1
ATOM 932 N N . THR A 1 119 ? -16.928 -8.128 28.827 1.00 85.75 119 THR A N 1
ATOM 933 C CA . THR A 1 119 ? -16.155 -7.391 29.838 1.00 85.75 119 THR A CA 1
ATOM 934 C C . THR A 1 119 ? -14.736 -7.929 29.911 1.00 85.75 119 THR A C 1
ATOM 936 O O . THR A 1 119 ? -14.521 -9.132 29.750 1.00 85.75 119 THR A O 1
ATOM 939 N N . LEU A 1 120 ? -13.775 -7.066 30.255 1.00 84.31 120 LEU A N 1
ATOM 940 C CA . LEU A 1 120 ? -12.377 -7.471 30.449 1.00 84.31 120 LEU A CA 1
ATOM 941 C C . LEU A 1 120 ? -12.245 -8.617 31.465 1.00 84.31 120 LEU A C 1
ATOM 943 O O . LEU A 1 120 ? -11.503 -9.565 31.236 1.00 84.31 120 LEU A O 1
ATOM 947 N N . LYS A 1 121 ? -13.025 -8.573 32.554 1.00 82.69 121 LYS A N 1
ATOM 948 C CA . LYS A 1 121 ? -12.984 -9.569 33.635 1.00 82.69 121 LYS A CA 1
ATOM 949 C C . LYS A 1 121 ? -13.311 -10.987 33.156 1.00 82.69 121 LYS A C 1
ATOM 951 O O . LYS A 1 121 ? -12.741 -11.940 33.673 1.00 82.69 121 LYS A O 1
ATOM 956 N N . THR A 1 122 ? -14.250 -11.129 32.222 1.00 85.94 122 THR A N 1
ATOM 957 C CA . THR A 1 122 ? -14.747 -12.439 31.769 1.00 85.94 122 THR A CA 1
ATOM 958 C C . THR A 1 122 ? -14.211 -12.858 30.402 1.00 85.94 122 THR A C 1
ATOM 960 O O . THR A 1 122 ? -14.147 -14.053 30.137 1.00 85.94 122 THR A O 1
ATOM 963 N N . HIS A 1 123 ? -13.791 -11.907 29.562 1.00 83.75 123 HIS A N 1
ATOM 964 C CA . HIS A 1 123 ? -13.406 -12.158 28.166 1.00 83.75 123 HIS A CA 1
ATOM 965 C C . HIS A 1 123 ? -11.935 -11.832 27.863 1.00 83.75 123 HIS A C 1
ATOM 967 O O . HIS A 1 123 ? -11.435 -12.206 26.805 1.00 83.75 123 HIS A O 1
ATOM 973 N N . ALA A 1 124 ? -11.210 -11.199 28.792 1.00 85.12 124 ALA A N 1
ATOM 974 C CA . ALA A 1 124 ? -9.780 -10.923 28.662 1.00 85.12 124 ALA A CA 1
ATOM 975 C C . ALA A 1 124 ? -9.029 -11.270 29.968 1.00 85.12 124 ALA A C 1
ATOM 977 O O . ALA A 1 124 ? -8.478 -10.389 30.631 1.00 85.12 124 ALA A O 1
ATOM 978 N N . PRO A 1 125 ? -8.974 -12.562 30.357 1.00 83.44 125 PRO A N 1
ATOM 979 C CA . PRO A 1 125 ? -8.485 -13.002 31.668 1.00 83.44 125 PRO A CA 1
ATOM 980 C C . PRO A 1 125 ? -6.997 -12.733 31.924 1.00 83.44 125 PRO A C 1
ATOM 982 O O . PRO A 1 125 ? -6.552 -12.967 33.038 1.00 83.44 125 PRO A O 1
ATOM 985 N N . ASN A 1 126 ? -6.245 -12.252 30.929 1.00 87.31 126 ASN A N 1
ATOM 986 C CA . ASN A 1 126 ? -4.819 -11.913 31.016 1.00 87.31 126 ASN A CA 1
ATOM 987 C C . ASN A 1 126 ? -4.547 -10.420 30.739 1.00 87.31 126 ASN A C 1
ATOM 989 O O . ASN A 1 126 ? -3.431 -10.058 30.390 1.00 87.31 126 ASN A O 1
ATOM 993 N N . PHE A 1 127 ? -5.563 -9.553 30.803 1.00 80.62 127 PHE A N 1
ATOM 994 C CA . PHE A 1 127 ? -5.427 -8.122 30.490 1.00 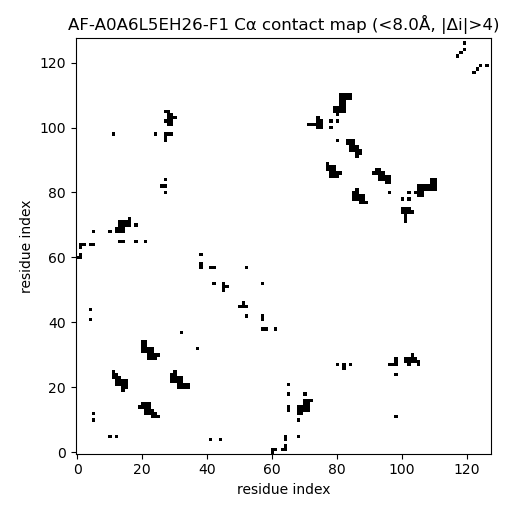80.62 127 PHE A CA 1
ATOM 995 C C . PHE A 1 127 ? -4.820 -7.284 31.640 1.00 80.62 127 PHE A C 1
ATOM 997 O O . PHE A 1 127 ? -4.858 -6.057 31.593 1.00 80.62 127 PHE A O 1
ATOM 1004 N N . TRP A 1 128 ? -4.301 -7.923 32.688 1.00 68.44 128 TRP A N 1
ATOM 1005 C CA . TRP A 1 128 ? -3.832 -7.284 33.921 1.00 68.44 128 TRP A CA 1
ATOM 1006 C C . TRP A 1 128 ? -2.309 -7.269 34.041 1.00 68.44 128 TRP A C 1
ATOM 1008 O O . TRP A 1 128 ? -1.664 -8.247 33.605 1.00 68.44 128 TRP A O 1
#

Mean predicted aligned error: 5.41 Å

InterPro domains:
  IPR014818 Bacteriophage/plasmid primase, P4, C-terminal [PF08706] (2-122)
  IPR014818 Bacteriophage/plasmid primase, P4, C-terminal [SM00885] (2-128)

Nearest PDB structures (foldseek):
  7ola-assembly1_B  TM=6.812E-01  e=2.760E-04  Staphylococcus aureus
  7om0-assembly1_A  TM=6.424E-01  e=1.773E-04  Staphylococcus aureus
  7om0-assembly1_D  TM=6.397E-01  e=2.012E-04  Staphylococcus aureus
  7ola-assembly1_D  TM=6.716E-01  e=7.591E-04  Staphylococcus aureus
  7ola-assembly1_F  TM=6.497E-01  e=5.194E-04  Staphylococcus aureus